Protein AF-A0A1Y3B0L2-F1 (afdb_monomer_lite)

Organism: Euroglyphus maynei (NCBI:txid6958)

Radius of gyration: 18.49 Å; chains: 1; bounding box: 43×24×47 Å

InterPro domains:
  IPR036259 MFS transporter superfamily [SSF103473] (19-92)
  IPR052983 Major Facilitator Superfamily Riboflavin Transporter [PTHR43385] (7-96)

Foldseek 3Di:
DDPDDPVNVVVVVVVLVVVVVVVVVVLVCVVVVLVVVQVVCCVPPNVPRDSVNSVVVNVVVVVVVVVVVVVLVVCCVPPNDVVSSVVVVVVVVVVVVVVVVD

Secondary structure (DSSP, 8-state):
-----HHHHHHHHHHHHHHHHHHHHHHHHHHHHHHHHHHHHHHHT-TT--GGGGHHHHHHHHHHHHHHHHHHHHHHHHH-HHHHHHHHHHHHHHHHHHHTT-

Structure (mmCIF, N/CA/C/O backbone):
data_AF-A0A1Y3B0L2-F1
#
_entry.id   AF-A0A1Y3B0L2-F1
#
loop_
_atom_site.group_PDB
_atom_site.id
_atom_site.type_symbol
_atom_site.label_atom_id
_atom_site.label_alt_id
_atom_site.label_comp_id
_atom_site.label_asym_id
_atom_site.label_entity_id
_atom_site.label_seq_id
_atom_site.pdbx_PDB_ins_code
_atom_site.Cartn_x
_atom_site.Cartn_y
_atom_site.Cartn_z
_atom_site.occupancy
_atom_site.B_iso_or_equiv
_atom_site.auth_seq_id
_atom_site.auth_comp_id
_atom_site.auth_asym_id
_atom_site.auth_atom_id
_atom_site.pdbx_PDB_model_num
ATOM 1 N N . MET A 1 1 ? -25.635 11.981 16.313 1.00 42.69 1 MET A N 1
ATOM 2 C CA . MET A 1 1 ? -24.700 10.997 16.902 1.00 42.69 1 MET A CA 1
ATOM 3 C C . MET A 1 1 ? -25.340 9.621 16.745 1.00 42.69 1 MET A C 1
ATOM 5 O O . MET A 1 1 ? -26.245 9.300 17.497 1.00 42.69 1 MET A O 1
ATOM 9 N N . LEU A 1 2 ? -25.013 8.883 15.678 1.00 49.91 2 LEU A N 1
ATOM 10 C CA . LEU A 1 2 ? -25.669 7.604 15.368 1.00 49.91 2 LEU A CA 1
ATOM 11 C C . LEU A 1 2 ? -25.285 6.559 16.427 1.00 49.91 2 LEU A C 1
ATOM 13 O O . LEU A 1 2 ? -24.110 6.223 16.573 1.00 49.91 2 LEU A O 1
ATOM 17 N N . TYR A 1 3 ? -26.278 6.083 17.178 1.00 53.56 3 TYR A N 1
ATOM 18 C CA . TYR A 1 3 ? -26.141 5.100 18.253 1.00 53.56 3 TYR A CA 1
ATOM 19 C C . TYR A 1 3 ? -25.901 3.707 17.645 1.00 53.56 3 TYR A C 1
ATOM 21 O O . TYR A 1 3 ? -26.802 2.878 17.552 1.00 53.56 3 TYR A O 1
ATOM 29 N N . PHE A 1 4 ? -24.693 3.458 17.137 1.00 61.97 4 PHE A N 1
ATOM 30 C CA . PHE A 1 4 ? -24.317 2.121 16.682 1.00 61.97 4 PHE A CA 1
ATOM 31 C C . PHE A 1 4 ? -24.164 1.200 17.896 1.00 61.97 4 PHE A C 1
ATOM 33 O O . PHE A 1 4 ? -23.362 1.472 18.791 1.00 61.97 4 PHE A O 1
ATOM 40 N N . ASN A 1 5 ? -24.927 0.108 17.900 1.00 72.81 5 ASN A N 1
ATOM 41 C CA . ASN A 1 5 ? -24.822 -0.984 18.864 1.00 72.81 5 ASN A CA 1
ATOM 42 C C . ASN A 1 5 ? -23.394 -1.569 18.832 1.00 72.81 5 ASN A C 1
ATOM 44 O O . ASN A 1 5 ? -22.780 -1.662 17.763 1.00 72.81 5 ASN A O 1
ATOM 48 N N . ASP A 1 6 ? -22.843 -1.960 19.981 1.00 75.69 6 ASP A N 1
ATOM 49 C CA . ASP A 1 6 ? -21.440 -2.388 20.086 1.00 75.69 6 ASP A CA 1
ATOM 50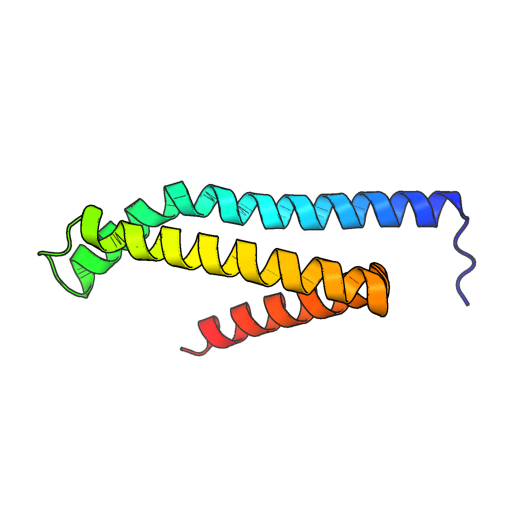 C C . ASP A 1 6 ? -21.135 -3.630 19.236 1.00 75.69 6 ASP A C 1
ATOM 52 O O . ASP A 1 6 ? -20.051 -3.738 18.658 1.00 75.69 6 ASP A O 1
ATOM 56 N N . LYS A 1 7 ? -22.136 -4.495 19.019 1.00 79.69 7 LYS A N 1
ATOM 57 C CA . LYS A 1 7 ? -22.046 -5.616 18.065 1.00 79.69 7 LYS A CA 1
ATOM 58 C C . LYS A 1 7 ? -21.816 -5.139 16.628 1.00 79.69 7 LYS A C 1
ATOM 60 O O . LYS A 1 7 ? -20.993 -5.697 15.906 1.00 79.69 7 LYS A O 1
ATOM 65 N N . THR A 1 8 ? -22.513 -4.084 16.214 1.00 81.31 8 THR A N 1
ATOM 66 C CA . THR A 1 8 ? -22.427 -3.530 14.859 1.00 81.31 8 THR A CA 1
ATOM 67 C C . THR A 1 8 ? -21.075 -2.858 14.616 1.00 81.31 8 THR A C 1
ATOM 69 O O . THR A 1 8 ? -20.521 -2.990 13.528 1.00 81.31 8 THR A O 1
ATOM 72 N N . LYS A 1 9 ? -20.496 -2.201 15.635 1.00 78.19 9 LYS A N 1
ATOM 73 C CA . LYS A 1 9 ? -19.132 -1.641 15.563 1.00 78.19 9 LYS A CA 1
ATOM 74 C C . LYS A 1 9 ? -18.074 -2.736 15.404 1.00 78.19 9 LYS A C 1
ATOM 76 O O . LYS A 1 9 ? -17.151 -2.571 14.608 1.00 78.19 9 LYS A O 1
ATOM 81 N N . GLY A 1 10 ? -18.221 -3.847 16.131 1.00 83.06 10 GLY A N 1
ATOM 82 C CA . GLY A 1 10 ? -17.335 -5.008 16.007 1.00 83.06 10 GLY A 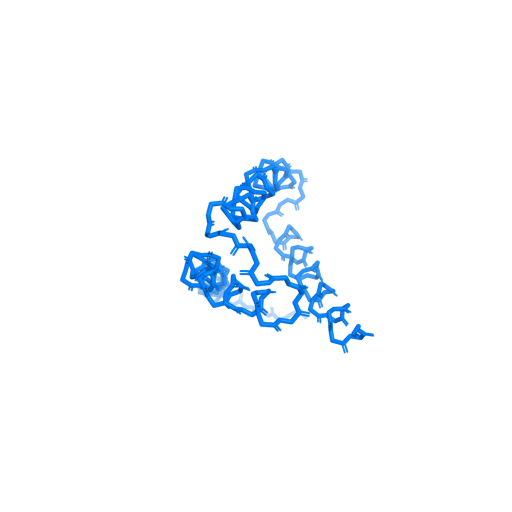CA 1
ATOM 83 C C . GLY A 1 10 ? -17.372 -5.611 14.602 1.00 83.06 10 GLY A C 1
ATOM 84 O O . GLY A 1 10 ? -16.329 -5.765 13.971 1.00 83.06 10 GLY A O 1
ATOM 85 N N . ILE A 1 11 ? -18.575 -5.850 14.070 1.00 88.56 11 ILE A N 1
ATOM 86 C CA . ILE A 1 11 ? -18.777 -6.365 12.706 1.00 88.56 11 ILE A CA 1
ATOM 87 C C . ILE A 1 11 ? -18.164 -5.430 11.655 1.00 88.56 11 ILE A C 1
ATOM 89 O O . ILE A 1 11 ? -17.443 -5.897 10.774 1.00 88.56 11 ILE A O 1
ATOM 93 N N . LEU A 1 12 ? -18.373 -4.113 11.774 1.00 83.88 12 LEU A N 1
ATOM 94 C CA . LEU A 1 12 ? -17.760 -3.139 10.863 1.00 83.88 12 LEU A CA 1
ATOM 95 C C . LEU A 1 12 ? -16.226 -3.189 10.898 1.00 83.88 12 LEU A C 1
ATOM 97 O O . LEU A 1 12 ? -15.588 -3.078 9.852 1.00 83.88 12 LEU A O 1
ATOM 101 N N . SER A 1 13 ? -15.629 -3.365 12.081 1.00 84.19 13 SER A N 1
ATOM 102 C CA . SER A 1 13 ? -14.172 -3.443 12.228 1.00 84.19 13 SER A CA 1
ATOM 103 C C . SER A 1 13 ? -13.592 -4.689 11.556 1.00 84.19 13 SER A C 1
ATOM 105 O O . SER A 1 13 ? -12.556 -4.601 10.900 1.00 84.19 13 SER A O 1
ATOM 107 N N . VAL A 1 14 ? -14.264 -5.837 11.687 1.00 88.94 14 VAL A N 1
ATOM 108 C CA . VAL A 1 14 ? -13.833 -7.094 11.055 1.00 88.94 14 VAL A CA 1
ATOM 109 C C . VAL A 1 14 ? -13.942 -7.000 9.533 1.00 88.94 14 VAL A C 1
ATOM 111 O O . VAL A 1 14 ? -13.000 -7.359 8.830 1.00 88.94 14 VAL A O 1
ATOM 114 N N . ILE A 1 15 ? -15.047 -6.450 9.019 1.00 90.38 15 ILE A N 1
ATOM 115 C CA . ILE A 1 15 ? -15.235 -6.236 7.576 1.00 90.38 15 ILE A CA 1
ATOM 116 C C . ILE A 1 15 ? -14.166 -5.282 7.024 1.00 90.38 15 ILE A C 1
ATOM 118 O O . ILE A 1 15 ? -13.584 -5.555 5.977 1.00 90.38 15 ILE A O 1
ATOM 122 N N . GLY A 1 16 ? -13.857 -4.194 7.737 1.00 83.00 16 GLY A N 1
ATOM 123 C CA . GLY A 1 16 ? -12.791 -3.268 7.346 1.00 83.00 16 GLY A CA 1
ATOM 124 C C . GLY A 1 16 ? -11.418 -3.943 7.280 1.00 83.00 16 GLY A C 1
ATOM 125 O O . GLY A 1 16 ? -10.703 -3.789 6.291 1.00 83.00 16 GLY A O 1
ATOM 126 N N . GLY A 1 17 ? -11.078 -4.749 8.289 1.00 84.38 17 GLY A N 1
ATOM 127 C CA . GLY A 1 17 ? -9.840 -5.533 8.297 1.00 84.38 17 GLY A CA 1
ATOM 128 C C . GLY A 1 17 ? -9.766 -6.538 7.144 1.00 84.38 17 GLY A C 1
ATOM 129 O O . GLY A 1 17 ? -8.724 -6.649 6.496 1.00 84.38 17 GLY A O 1
ATOM 130 N N . PHE A 1 18 ? -10.875 -7.213 6.837 1.00 88.81 18 PHE A N 1
ATOM 131 C CA . PHE A 1 18 ? -10.972 -8.136 5.705 1.00 88.81 18 PHE A CA 1
ATOM 132 C C . PHE A 1 18 ? -10.749 -7.430 4.361 1.00 88.81 18 PHE A C 1
ATOM 134 O O . PHE A 1 18 ? -9.971 -7.908 3.540 1.00 88.81 18 PHE A O 1
ATOM 141 N N . LEU A 1 19 ? -11.366 -6.264 4.150 1.00 85.56 19 LEU A N 1
ATOM 142 C CA . LEU A 1 19 ? -11.188 -5.480 2.923 1.00 85.56 19 LEU A CA 1
ATOM 143 C C . LEU A 1 19 ? -9.736 -5.017 2.732 1.00 85.56 19 LEU A C 1
ATOM 145 O O . LEU A 1 19 ? -9.223 -5.062 1.616 1.00 85.56 19 LEU A O 1
ATOM 149 N N . ILE A 1 20 ? -9.049 -4.622 3.809 1.00 83.75 20 ILE A N 1
ATOM 150 C CA . ILE A 1 20 ? -7.622 -4.264 3.750 1.00 83.75 20 ILE A CA 1
ATOM 151 C C . ILE A 1 20 ? -6.777 -5.480 3.346 1.00 83.75 20 ILE A C 1
ATOM 153 O O . ILE A 1 20 ? -5.902 -5.361 2.489 1.00 83.75 20 ILE A O 1
ATOM 157 N N . HIS A 1 21 ? -7.067 -6.660 3.901 1.00 83.81 21 HIS A N 1
ATOM 158 C CA . HIS A 1 21 ? -6.379 -7.897 3.519 1.00 83.81 21 HIS A CA 1
ATOM 159 C C . HIS A 1 21 ? -6.665 -8.308 2.072 1.00 83.81 21 HIS A C 1
ATOM 161 O O . HIS A 1 21 ? -5.757 -8.766 1.380 1.00 83.81 21 HIS A O 1
ATOM 167 N N . LEU A 1 22 ? -7.886 -8.090 1.580 1.00 85.06 22 LEU A N 1
ATOM 168 C CA . LEU A 1 22 ? -8.239 -8.331 0.181 1.00 85.06 22 LEU A CA 1
ATOM 169 C C . LEU A 1 22 ? -7.378 -7.473 -0.768 1.00 85.06 22 LEU A C 1
ATOM 171 O O . LEU A 1 22 ? -6.872 -7.966 -1.775 1.00 85.06 22 LEU A O 1
ATOM 175 N N . ILE A 1 23 ? -7.154 -6.202 -0.417 1.00 81.56 23 ILE A N 1
ATOM 176 C CA . ILE A 1 23 ? -6.282 -5.293 -1.179 1.00 81.56 23 ILE A CA 1
ATOM 177 C C . ILE A 1 23 ? -4.822 -5.756 -1.099 1.00 81.56 23 ILE A C 1
ATOM 179 O O . ILE A 1 23 ? -4.141 -5.793 -2.123 1.00 81.56 23 ILE A O 1
ATOM 183 N N . LEU A 1 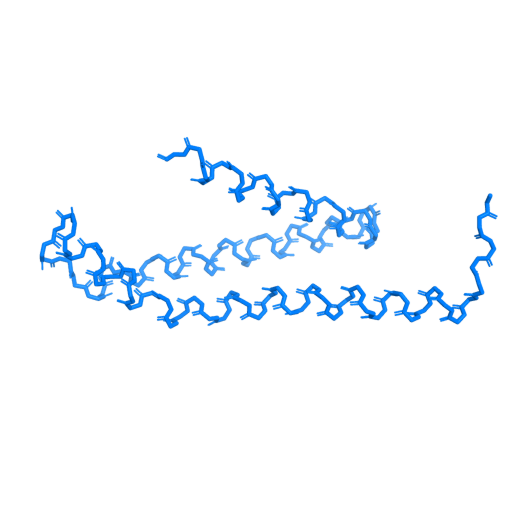24 ? -4.353 -6.188 0.079 1.00 78.75 24 LEU A N 1
ATOM 184 C CA . LEU A 1 24 ? -3.014 -6.770 0.235 1.00 78.75 24 LEU A CA 1
ATOM 185 C C . LEU A 1 24 ? -2.822 -8.026 -0.636 1.00 78.75 24 LEU A C 1
ATOM 187 O O . LEU A 1 24 ? -1.750 -8.214 -1.209 1.00 78.75 24 LEU A O 1
ATOM 191 N N . GLY A 1 25 ? -3.876 -8.826 -0.828 1.00 77.56 25 GLY A N 1
ATOM 192 C CA . GLY A 1 25 ? -3.927 -9.950 -1.772 1.00 77.56 25 GLY A CA 1
ATOM 193 C C . GLY A 1 25 ? -3.529 -9.580 -3.208 1.00 77.56 25 GLY A C 1
ATOM 194 O O . GLY A 1 25 ? -2.877 -10.358 -3.910 1.00 77.56 25 GLY A O 1
ATOM 195 N N . THR A 1 26 ? -3.845 -8.355 -3.631 1.00 72.94 26 THR A N 1
ATOM 196 C CA . THR A 1 26 ? -3.490 -7.848 -4.965 1.00 72.94 26 THR A CA 1
ATOM 197 C C . THR A 1 26 ? -1.974 -7.682 -5.116 1.00 72.94 26 THR A C 1
ATOM 199 O O . THR A 1 26 ? -1.440 -7.942 -6.194 1.00 72.94 26 THR A O 1
ATOM 202 N N . PHE A 1 27 ? -1.247 -7.354 -4.040 1.00 71.50 27 PHE A N 1
ATOM 203 C CA . PHE A 1 27 ? 0.217 -7.262 -4.086 1.00 71.50 27 PHE A CA 1
ATOM 204 C C . PHE A 1 27 ? 0.881 -8.614 -4.340 1.00 71.50 27 PHE A C 1
ATOM 206 O O . PHE A 1 27 ? 1.851 -8.678 -5.087 1.00 71.50 27 PHE A O 1
ATOM 213 N N . TYR A 1 28 ? 0.339 -9.707 -3.803 1.00 70.94 28 TYR A N 1
ATOM 214 C CA . TYR A 1 28 ? 0.871 -11.046 -4.080 1.00 70.94 28 TYR A CA 1
ATOM 215 C C . TYR A 1 28 ? 0.637 -11.477 -5.534 1.00 70.94 28 TYR A C 1
ATOM 217 O O . TYR A 1 28 ? 1.427 -12.233 -6.098 1.00 70.94 28 TYR A O 1
ATOM 225 N N . THR A 1 29 ? -0.389 -10.924 -6.185 1.00 77.19 29 THR A N 1
ATOM 226 C CA . THR A 1 29 ? -0.653 -11.153 -7.613 1.00 77.19 29 THR A CA 1
ATOM 227 C C . THR A 1 29 ? 0.355 -10.426 -8.515 1.00 77.19 29 THR A C 1
ATOM 229 O O . THR A 1 29 ? 0.520 -10.812 -9.673 1.00 77.19 29 THR A O 1
ATOM 232 N N . LEU A 1 30 ? 1.117 -9.447 -8.000 1.00 68.75 30 LEU A N 1
ATOM 233 C CA . LEU A 1 30 ? 2.163 -8.764 -8.774 1.00 68.75 30 LEU A CA 1
ATOM 234 C C . LEU A 1 30 ? 3.259 -9.710 -9.271 1.00 68.75 30 LEU A C 1
ATOM 236 O O . LEU A 1 30 ? 3.834 -9.448 -10.322 1.00 68.75 30 LEU A O 1
ATOM 240 N N . GLY A 1 31 ? 3.514 -10.828 -8.584 1.00 69.12 31 GLY A N 1
ATOM 241 C CA . GLY A 1 31 ? 4.426 -11.865 -9.080 1.00 69.12 31 GLY A CA 1
ATOM 242 C C . GLY A 1 31 ? 3.994 -12.424 -10.441 1.00 69.12 31 GLY A C 1
ATOM 243 O O . GLY A 1 31 ? 4.830 -12.607 -11.323 1.00 69.12 31 GLY A O 1
ATOM 244 N N . ASN A 1 32 ? 2.683 -12.591 -10.643 1.00 73.25 32 ASN A N 1
ATOM 245 C CA . ASN A 1 32 ? 2.104 -13.040 -11.909 1.00 73.25 32 ASN A CA 1
ATOM 246 C C . ASN A 1 32 ? 2.004 -11.902 -12.933 1.00 73.25 32 ASN A C 1
ATOM 248 O O . ASN A 1 32 ? 2.181 -12.140 -14.120 1.00 73.25 32 ASN A O 1
ATOM 252 N N . VAL A 1 33 ? 1.752 -10.663 -12.496 1.00 75.75 33 VAL A N 1
ATOM 253 C CA . VAL A 1 33 ? 1.706 -9.487 -13.389 1.00 75.75 33 VAL A CA 1
ATOM 254 C C . VAL A 1 33 ? 3.096 -9.125 -13.918 1.00 75.75 33 VAL A C 1
ATOM 256 O O . VAL A 1 33 ? 3.215 -8.621 -15.032 1.00 75.75 33 VAL A O 1
ATOM 259 N N . ASN A 1 34 ? 4.158 -9.421 -13.165 1.00 70.94 34 ASN A N 1
ATOM 260 C CA . ASN A 1 34 ? 5.525 -9.071 -13.543 1.00 70.94 34 ASN A CA 1
ATOM 261 C C . ASN A 1 34 ? 5.930 -9.673 -14.896 1.00 70.94 34 ASN A C 1
ATOM 263 O O . ASN A 1 34 ? 6.594 -9.012 -15.685 1.00 70.94 34 ASN A O 1
ATOM 267 N N . THR A 1 35 ? 5.486 -10.894 -15.212 1.00 71.62 35 THR A N 1
ATOM 268 C CA . THR A 1 35 ? 5.795 -11.523 -16.503 1.00 71.62 35 THR A CA 1
ATOM 269 C C . THR A 1 35 ? 5.106 -10.825 -17.674 1.00 71.62 35 THR A C 1
ATOM 271 O O . THR A 1 35 ? 5.720 -10.656 -18.730 1.00 71.62 35 THR A O 1
ATOM 274 N N . TYR A 1 36 ? 3.873 -10.353 -17.478 1.00 74.31 36 TYR A N 1
ATOM 275 C CA . TYR A 1 36 ? 3.162 -9.522 -18.451 1.00 74.31 36 TYR A CA 1
ATOM 276 C C . TYR A 1 36 ? 3.818 -8.150 -18.606 1.00 74.31 36 TYR A C 1
ATOM 278 O O . TYR A 1 36 ? 3.970 -7.668 -19.727 1.00 74.31 36 TYR A O 1
ATOM 286 N N . LEU A 1 37 ? 4.267 -7.546 -17.503 1.00 73.12 37 LEU A N 1
ATOM 287 C CA . LEU A 1 37 ? 4.978 -6.271 -17.523 1.00 73.12 37 LEU A CA 1
ATOM 288 C C . LEU A 1 37 ? 6.300 -6.384 -18.299 1.00 73.12 37 LEU A C 1
ATOM 290 O O . LEU A 1 37 ? 6.580 -5.550 -19.158 1.00 73.12 37 LEU A O 1
ATOM 294 N N . THR A 1 38 ? 7.072 -7.452 -18.079 1.00 68.56 38 THR A N 1
ATOM 295 C CA . THR A 1 38 ? 8.284 -7.745 -18.860 1.00 68.56 38 THR A CA 1
ATOM 296 C C . THR A 1 38 ? 7.965 -7.936 -20.341 1.00 68.56 38 THR A C 1
ATOM 298 O O . THR A 1 38 ? 8.664 -7.380 -21.186 1.00 68.56 38 THR A O 1
ATOM 301 N N . SER A 1 39 ? 6.897 -8.671 -20.675 1.00 72.06 39 SER A N 1
ATOM 302 C CA . SER A 1 39 ? 6.461 -8.829 -22.068 1.00 72.06 39 SER A CA 1
ATOM 303 C C . SER A 1 39 ? 6.083 -7.490 -22.706 1.00 72.06 39 SER A C 1
ATOM 305 O O . SER A 1 39 ? 6.395 -7.265 -23.871 1.00 72.06 39 SER A O 1
ATOM 307 N N . TYR A 1 40 ? 5.443 -6.589 -21.958 1.00 76.00 40 TYR A N 1
ATOM 308 C CA . TYR A 1 40 ? 5.074 -5.262 -22.447 1.00 76.00 40 TYR A CA 1
ATOM 309 C C . TYR A 1 40 ? 6.304 -4.385 -22.715 1.00 76.00 40 TYR A C 1
ATOM 311 O O . TYR A 1 40 ? 6.426 -3.811 -23.799 1.00 76.00 40 TYR A O 1
ATOM 319 N N . ILE A 1 41 ? 7.250 -4.343 -21.770 1.00 73.56 41 ILE A N 1
ATOM 320 C CA . ILE A 1 41 ? 8.524 -3.613 -21.906 1.00 73.56 41 ILE A CA 1
ATOM 321 C C . ILE A 1 41 ? 9.312 -4.128 -23.115 1.00 73.56 41 ILE A C 1
ATOM 323 O O . ILE A 1 41 ? 9.888 -3.337 -23.861 1.00 73.56 41 ILE A O 1
ATOM 327 N N . ARG A 1 42 ? 9.278 -5.441 -23.361 1.00 71.94 42 ARG A N 1
ATOM 328 C CA . ARG A 1 42 ? 9.950 -6.057 -24.507 1.00 71.94 42 ARG A CA 1
ATOM 329 C C . ARG A 1 42 ? 9.386 -5.616 -25.858 1.00 71.94 42 ARG A C 1
ATOM 331 O O . ARG A 1 42 ? 10.126 -5.548 -26.832 1.00 71.94 42 ARG A O 1
ATOM 338 N N . VAL A 1 43 ? 8.084 -5.333 -25.914 1.00 74.94 43 VAL A N 1
ATOM 339 C CA . VAL A 1 43 ? 7.395 -4.898 -27.139 1.00 74.94 43 VAL A CA 1
ATOM 340 C C . VAL A 1 43 ? 7.512 -3.385 -27.351 1.00 74.94 43 VAL A C 1
ATOM 342 O O . VAL A 1 43 ? 7.628 -2.955 -28.492 1.00 74.94 43 VAL A O 1
ATOM 345 N N . HIS A 1 44 ? 7.478 -2.581 -26.283 1.00 71.69 44 HIS A N 1
ATOM 346 C CA . HIS A 1 44 ? 7.347 -1.117 -26.390 1.00 71.69 44 HIS A CA 1
ATOM 347 C C . HIS A 1 44 ? 8.630 -0.326 -26.110 1.00 71.69 44 HIS A C 1
ATOM 349 O O . HIS A 1 44 ? 8.692 0.845 -26.472 1.00 71.69 44 HIS A O 1
ATOM 355 N N . VAL A 1 45 ? 9.629 -0.918 -25.448 1.00 70.81 45 VAL A N 1
ATOM 356 C CA . VAL A 1 45 ? 10.836 -0.198 -25.009 1.00 70.81 45 VAL A CA 1
ATOM 357 C C . VAL A 1 45 ? 12.089 -0.822 -25.603 1.00 70.81 45 VAL A C 1
ATOM 359 O O . VAL A 1 45 ? 12.810 -0.142 -26.325 1.00 70.81 45 VAL A O 1
ATOM 362 N N . ASP A 1 46 ? 12.355 -2.101 -25.319 1.00 63.56 46 ASP A N 1
ATOM 363 C CA . ASP A 1 46 ? 13.594 -2.741 -25.767 1.00 63.56 46 ASP A CA 1
ATOM 364 C C . ASP A 1 46 ? 13.469 -4.281 -25.826 1.00 63.56 46 ASP A C 1
ATOM 366 O O . ASP A 1 46 ? 13.199 -4.922 -24.802 1.00 63.56 46 ASP A O 1
ATOM 370 N N . PRO A 1 47 ? 13.682 -4.918 -26.994 1.00 65.12 47 PRO A N 1
ATOM 371 C CA . PRO A 1 47 ? 13.533 -6.365 -27.156 1.00 65.12 47 PRO A CA 1
ATOM 372 C C . PRO A 1 47 ? 14.602 -7.194 -26.420 1.00 65.12 47 PRO A C 1
ATOM 374 O O . PRO A 1 47 ? 14.424 -8.411 -26.246 1.00 65.12 47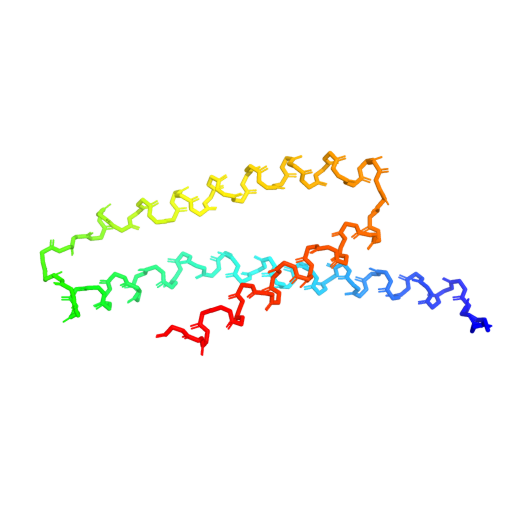 PRO A O 1
ATOM 377 N N . THR A 1 48 ? 15.695 -6.559 -25.979 1.00 62.38 48 THR A N 1
ATOM 378 C CA . THR A 1 48 ? 16.823 -7.205 -25.280 1.00 62.38 48 THR A CA 1
ATOM 379 C C . THR A 1 48 ? 16.603 -7.379 -23.775 1.00 62.38 48 THR A C 1
ATOM 381 O O . THR A 1 48 ? 17.327 -8.144 -23.126 1.00 62.38 48 THR A O 1
ATOM 384 N N . VAL A 1 49 ? 15.571 -6.737 -23.213 1.00 63.78 49 VAL A N 1
ATOM 385 C CA . VAL A 1 49 ? 15.225 -6.873 -21.794 1.00 63.78 49 VAL A CA 1
ATOM 386 C C . VAL A 1 49 ? 14.908 -8.333 -21.474 1.00 63.78 49 VAL A C 1
ATOM 388 O O . VAL A 1 49 ? 13.987 -8.951 -22.011 1.00 63.78 49 VAL A O 1
ATOM 391 N N . THR A 1 50 ? 15.716 -8.894 -20.579 1.00 64.75 50 THR A N 1
ATOM 392 C CA . THR A 1 50 ? 15.599 -10.273 -20.106 1.00 64.75 50 THR A CA 1
ATOM 393 C C . THR A 1 50 ? 14.788 -10.294 -18.815 1.00 64.75 50 THR A C 1
ATOM 395 O O . THR A 1 50 ? 14.847 -9.348 -18.035 1.00 64.75 50 THR A O 1
ATOM 398 N N . TYR A 1 51 ? 14.069 -11.386 -18.537 1.00 61.38 51 TYR A N 1
ATOM 399 C CA . TYR A 1 51 ? 13.318 -11.565 -17.284 1.00 61.38 51 TYR A CA 1
ATOM 400 C C . TYR A 1 51 ? 14.146 -11.248 -16.030 1.00 61.38 51 TYR A C 1
ATOM 402 O O . TYR A 1 51 ? 13.635 -10.629 -15.101 1.00 61.38 51 TYR A O 1
ATOM 410 N N . ALA A 1 52 ? 15.440 -11.587 -16.036 1.00 61.47 52 ALA A N 1
ATOM 411 C CA . ALA A 1 52 ? 16.385 -11.254 -14.971 1.00 61.47 52 ALA A CA 1
ATOM 412 C C . ALA A 1 52 ? 16.481 -9.738 -14.699 1.00 61.47 52 ALA A C 1
ATOM 414 O O . ALA A 1 52 ? 16.542 -9.313 -13.548 1.00 61.47 52 ALA A O 1
ATOM 415 N N . SER A 1 53 ? 16.396 -8.917 -15.747 1.00 63.28 53 SER A N 1
ATOM 416 C CA . SER A 1 53 ? 16.393 -7.454 -15.685 1.00 63.28 53 SER A CA 1
ATOM 417 C C . SER A 1 53 ? 15.043 -6.860 -15.277 1.00 63.28 53 SER A C 1
ATOM 419 O O . SER A 1 53 ? 14.950 -5.648 -15.166 1.00 63.28 53 SER A O 1
ATOM 421 N N . SER A 1 54 ? 13.992 -7.655 -15.052 1.00 64.44 54 SER A N 1
ATOM 422 C CA . SER A 1 54 ? 12.716 -7.191 -14.474 1.00 64.44 54 SER A CA 1
ATOM 423 C C . SER A 1 54 ? 12.496 -7.689 -13.042 1.00 64.44 54 SER A C 1
ATOM 425 O O . SER A 1 54 ? 11.558 -7.253 -12.377 1.00 64.44 54 SER A O 1
ATOM 427 N N . ILE A 1 55 ? 13.364 -8.565 -12.521 1.00 73.06 55 ILE A N 1
ATOM 428 C CA . ILE A 1 55 ? 13.291 -9.043 -11.128 1.00 73.06 55 ILE A CA 1
ATOM 429 C C . ILE A 1 55 ? 13.503 -7.890 -10.136 1.00 73.06 55 ILE A C 1
ATOM 431 O O . ILE A 1 55 ? 12.880 -7.876 -9.074 1.00 73.06 55 ILE A O 1
ATOM 435 N N . TRP A 1 56 ? 14.314 -6.884 -10.491 1.00 76.44 56 TRP A N 1
ATOM 436 C CA . TRP A 1 56 ? 14.554 -5.726 -9.622 1.00 76.44 56 TRP A CA 1
ATOM 437 C C . TRP A 1 56 ? 13.278 -4.929 -9.323 1.00 76.44 56 TRP A C 1
ATOM 439 O O . TRP A 1 56 ? 13.182 -4.359 -8.243 1.00 76.44 56 TRP A O 1
ATOM 449 N N . ILE A 1 57 ? 12.285 -4.927 -10.223 1.00 77.94 57 ILE A N 1
ATOM 450 C CA . ILE A 1 57 ? 10.995 -4.250 -10.009 1.00 77.94 57 ILE A CA 1
ATOM 451 C C . ILE A 1 57 ? 10.269 -4.902 -8.832 1.00 77.94 57 ILE A C 1
ATOM 453 O O . ILE A 1 57 ? 9.786 -4.216 -7.935 1.00 77.94 57 ILE A O 1
ATOM 457 N N . ASN A 1 58 ? 10.250 -6.236 -8.798 1.00 76.94 58 ASN A N 1
ATOM 458 C CA . ASN A 1 58 ? 9.633 -6.988 -7.713 1.00 76.94 58 ASN A CA 1
ATOM 459 C C . ASN A 1 58 ? 10.410 -6.804 -6.396 1.00 76.94 58 ASN A C 1
ATOM 461 O O . ASN A 1 58 ? 9.811 -6.534 -5.359 1.00 76.94 58 ASN A O 1
ATOM 465 N N . ALA A 1 59 ? 11.746 -6.833 -6.448 1.00 82.06 59 ALA A N 1
ATOM 466 C CA . ALA A 1 59 ? 12.592 -6.586 -5.278 1.00 82.06 59 ALA A CA 1
ATOM 467 C C . ALA A 1 59 ? 12.417 -5.165 -4.705 1.00 82.06 59 ALA A C 1
ATOM 469 O O . ALA A 1 59 ? 12.284 -4.998 -3.493 1.00 82.06 59 ALA A O 1
ATOM 470 N N . ALA A 1 60 ? 12.358 -4.144 -5.565 1.00 83.94 60 ALA A N 1
ATOM 471 C CA . ALA A 1 60 ? 12.087 -2.764 -5.169 1.00 83.94 60 ALA A CA 1
ATOM 472 C C . ALA A 1 60 ? 10.691 -2.628 -4.546 1.00 83.94 60 ALA A C 1
ATOM 474 O O . ALA A 1 60 ? 10.523 -1.933 -3.544 1.00 83.94 60 ALA A O 1
ATOM 475 N N . PHE A 1 61 ? 9.703 -3.341 -5.092 1.00 82.62 61 PHE A N 1
ATOM 476 C CA . PHE A 1 61 ? 8.358 -3.388 -4.534 1.00 82.62 61 PHE A CA 1
ATOM 477 C C . PHE A 1 61 ? 8.334 -4.010 -3.130 1.00 82.62 61 PHE A C 1
ATOM 479 O O . PHE A 1 61 ? 7.716 -3.460 -2.218 1.00 82.62 61 PHE A O 1
ATOM 486 N N . LEU A 1 62 ? 9.056 -5.118 -2.933 1.00 84.12 62 LEU A N 1
ATOM 487 C CA . LEU A 1 62 ? 9.173 -5.801 -1.643 1.00 84.12 62 LEU A CA 1
ATOM 488 C C . LEU A 1 62 ? 9.889 -4.932 -0.596 1.00 84.12 62 LEU A C 1
ATOM 490 O O . LEU A 1 62 ? 9.460 -4.868 0.556 1.00 84.12 62 LEU A O 1
ATOM 494 N N . LEU A 1 63 ? 10.939 -4.208 -0.999 1.00 88.25 63 LEU A N 1
ATOM 495 C CA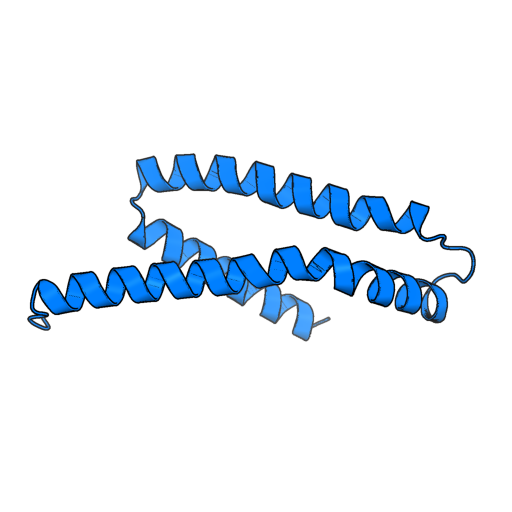 . LEU A 1 63 ? 11.619 -3.233 -0.138 1.00 88.25 63 LEU A CA 1
ATOM 496 C C . LEU A 1 63 ? 10.702 -2.061 0.233 1.00 88.25 63 LEU A C 1
ATOM 498 O O . LEU A 1 63 ? 10.679 -1.629 1.389 1.00 88.25 63 LEU A O 1
ATOM 502 N N . GLY A 1 64 ? 9.909 -1.568 -0.721 1.00 85.44 64 GLY A N 1
ATOM 503 C CA . GLY A 1 64 ? 8.886 -0.553 -0.472 1.00 85.44 64 GLY A CA 1
ATOM 504 C C . GLY A 1 64 ? 7.836 -1.035 0.530 1.00 85.44 64 GLY A C 1
ATOM 505 O O . GLY A 1 64 ? 7.537 -0.338 1.496 1.00 85.44 64 GLY A O 1
ATOM 506 N N . GLN A 1 65 ? 7.330 -2.258 0.362 1.00 84.06 65 GLN A N 1
ATOM 507 C CA . GLN A 1 65 ? 6.384 -2.865 1.297 1.00 84.06 65 GLN A CA 1
ATOM 508 C C . GLN A 1 65 ? 6.991 -3.019 2.700 1.00 84.06 65 GLN A C 1
ATOM 510 O O . GLN A 1 65 ? 6.376 -2.583 3.670 1.00 84.06 65 GLN A O 1
ATOM 515 N N . GLY A 1 66 ? 8.193 -3.590 2.821 1.00 85.50 66 GLY A N 1
ATOM 516 C CA . GLY A 1 66 ? 8.843 -3.810 4.118 1.00 85.50 66 GLY A CA 1
ATOM 517 C C . GLY A 1 66 ? 9.137 -2.508 4.868 1.00 85.50 66 GLY A C 1
ATOM 518 O O . GLY A 1 66 ? 8.849 -2.395 6.061 1.00 85.50 66 GLY A O 1
ATOM 519 N N . SER A 1 67 ? 9.640 -1.492 4.161 1.00 88.38 67 SER A N 1
ATOM 520 C CA . SER A 1 67 ? 9.907 -0.174 4.754 1.00 88.38 67 SER A CA 1
ATOM 521 C C . SER A 1 67 ? 8.619 0.527 5.199 1.00 88.38 67 SER A C 1
ATOM 523 O O . SER A 1 67 ? 8.545 1.026 6.324 1.00 88.38 67 SER A O 1
ATOM 525 N N . LEU A 1 68 ? 7.569 0.502 4.372 1.00 85.00 68 LEU A N 1
ATOM 526 C CA . LEU A 1 68 ? 6.279 1.105 4.711 1.00 85.00 68 LEU A CA 1
ATOM 527 C C . LEU A 1 68 ? 5.529 0.338 5.804 1.00 85.00 68 LEU A C 1
ATOM 529 O O . LEU A 1 68 ? 4.827 0.972 6.587 1.00 85.00 68 LEU A O 1
ATOM 533 N N . MET A 1 69 ? 5.692 -0.983 5.917 1.00 84.62 69 MET A N 1
ATOM 534 C CA . MET A 1 69 ? 5.136 -1.759 7.034 1.00 84.62 69 MET A CA 1
ATOM 535 C C . MET A 1 69 ? 5.764 -1.351 8.369 1.00 84.62 69 MET A C 1
ATOM 537 O O . MET A 1 69 ? 5.042 -1.165 9.349 1.00 84.62 69 MET A O 1
ATOM 541 N N . MET A 1 70 ? 7.083 -1.139 8.405 1.00 86.25 70 MET A N 1
ATOM 542 C CA . MET A 1 70 ? 7.771 -0.656 9.606 1.00 86.25 70 MET A CA 1
ATOM 543 C C . MET A 1 70 ? 7.286 0.748 10.002 1.00 86.25 70 MET A C 1
ATOM 545 O O . MET A 1 70 ? 6.946 0.985 11.163 1.00 86.25 70 MET A O 1
ATOM 549 N N . VAL A 1 71 ? 7.178 1.663 9.033 1.00 85.00 71 VAL A N 1
ATOM 550 C CA . VAL A 1 71 ? 6.628 3.012 9.261 1.00 85.00 71 VAL A CA 1
ATOM 551 C C . VAL A 1 71 ? 5.161 2.946 9.703 1.00 85.00 71 VAL A C 1
ATOM 553 O O . VAL A 1 71 ? 4.766 3.652 10.631 1.00 85.00 71 VAL A O 1
ATOM 556 N N . GLY A 1 72 ? 4.365 2.070 9.088 1.00 80.69 72 GLY A N 1
ATOM 557 C CA . GLY A 1 72 ? 2.956 1.852 9.408 1.00 80.69 72 GLY A CA 1
ATOM 558 C C . GLY A 1 72 ? 2.738 1.383 10.846 1.00 80.69 72 GLY A C 1
ATOM 559 O O . GLY A 1 72 ? 1.862 1.920 11.520 1.00 80.69 72 GLY A O 1
ATOM 560 N N . GLY A 1 73 ? 3.577 0.471 11.349 1.00 81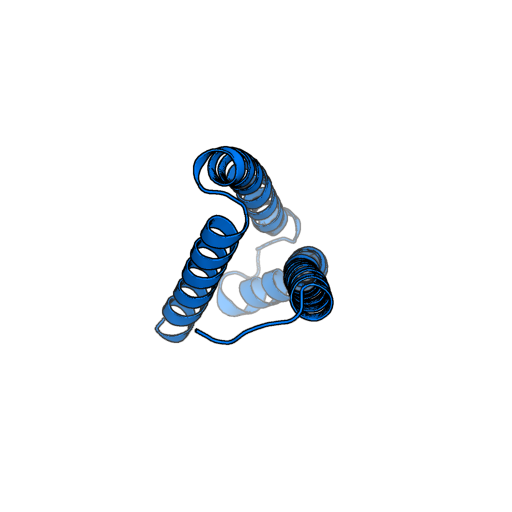.38 73 GLY A N 1
ATOM 561 C CA . GLY A 1 73 ? 3.516 0.005 12.740 1.00 81.38 73 GLY A CA 1
ATOM 562 C C . GLY A 1 73 ? 3.894 1.084 13.765 1.00 81.38 73 GLY A C 1
ATOM 563 O O . GLY A 1 73 ? 3.282 1.184 14.830 1.00 81.38 73 GLY A O 1
ATOM 564 N N . ILE A 1 74 ? 4.858 1.956 13.446 1.00 83.75 74 ILE A N 1
ATOM 565 C CA . ILE A 1 74 ? 5.184 3.115 14.300 1.00 83.75 74 ILE A CA 1
ATOM 566 C C . ILE A 1 74 ? 4.015 4.112 14.315 1.00 83.75 74 ILE A C 1
ATOM 568 O O . ILE A 1 74 ? 3.676 4.670 15.363 1.00 83.75 74 ILE A O 1
ATOM 572 N N . LEU A 1 75 ? 3.382 4.330 13.159 1.00 79.56 75 LEU A N 1
ATOM 573 C CA . LEU A 1 75 ? 2.267 5.261 13.013 1.00 79.56 75 LEU A CA 1
ATOM 574 C C . LEU A 1 75 ? 0.999 4.760 13.721 1.00 79.56 75 LEU A C 1
ATOM 576 O O . LEU A 1 75 ? 0.310 5.546 14.372 1.00 79.56 75 LEU A O 1
ATOM 580 N N . GLU A 1 76 ? 0.725 3.455 13.656 1.00 79.50 76 GLU A N 1
ATOM 581 C CA . GLU A 1 76 ? -0.347 2.800 14.412 1.00 79.50 76 GLU A CA 1
ATOM 582 C C . GLU A 1 76 ? -0.202 3.031 15.919 1.00 79.50 76 GLU A C 1
ATOM 584 O O . GLU A 1 76 ? -1.161 3.459 16.561 1.00 79.50 76 GLU A O 1
ATOM 589 N N . ASN A 1 77 ? 1.001 2.839 16.469 1.00 77.56 77 ASN A N 1
ATOM 590 C CA . ASN A 1 77 ? 1.253 3.038 17.898 1.00 77.56 77 ASN A CA 1
ATOM 591 C C . ASN A 1 77 ? 1.066 4.497 18.353 1.00 77.56 77 ASN A C 1
ATOM 593 O O . ASN A 1 77 ? 0.733 4.735 19.512 1.00 77.56 77 ASN A O 1
ATOM 597 N N . LYS A 1 78 ? 1.264 5.482 17.463 1.00 80.06 78 LYS A N 1
ATOM 598 C CA . LYS A 1 78 ? 1.119 6.911 17.801 1.00 80.06 78 LYS A CA 1
ATOM 599 C C . LYS A 1 78 ? -0.290 7.474 17.605 1.00 80.06 78 LYS A C 1
ATOM 601 O O . LYS A 1 78 ? -0.697 8.328 18.386 1.00 80.06 78 LYS A O 1
ATOM 606 N N . ILE A 1 79 ? -0.999 7.072 16.548 1.00 74.75 79 ILE A N 1
ATOM 607 C CA . ILE A 1 79 ? -2.242 7.740 16.092 1.00 74.75 79 ILE A CA 1
ATOM 608 C C . ILE A 1 79 ? -3.458 6.796 16.173 1.00 74.75 79 ILE A C 1
ATOM 610 O O . ILE A 1 79 ? -4.609 7.207 16.008 1.00 74.75 79 ILE A O 1
ATOM 614 N N . GLY A 1 80 ? -3.220 5.524 16.485 1.00 76.75 80 GLY A N 1
ATOM 615 C CA . GLY A 1 80 ? -4.238 4.493 16.572 1.00 76.75 80 GLY A CA 1
ATOM 616 C C . GLY A 1 80 ? -4.660 3.940 15.201 1.00 76.75 80 GLY A C 1
ATOM 617 O O . GLY A 1 80 ? -4.553 4.607 14.167 1.00 76.75 80 GLY A O 1
ATOM 618 N N . PRO A 1 81 ? -5.213 2.716 15.173 1.00 71.25 81 PRO A N 1
ATOM 619 C CA . PRO A 1 81 ? -5.434 1.954 13.941 1.00 71.25 81 PRO A CA 1
ATOM 620 C C . PRO A 1 81 ? -6.449 2.597 12.984 1.00 71.25 81 PRO A C 1
ATOM 622 O O . PRO A 1 81 ? -6.338 2.458 11.766 1.00 71.25 81 PRO A O 1
ATOM 625 N N . ARG A 1 82 ? -7.429 3.351 13.506 1.00 74.25 82 ARG A N 1
ATOM 626 C CA . ARG A 1 82 ? -8.484 3.982 12.689 1.00 74.25 82 ARG A CA 1
ATOM 627 C C . ARG A 1 82 ? -7.946 5.098 11.791 1.00 74.25 82 ARG A C 1
ATOM 629 O O . ARG A 1 82 ? -8.268 5.130 10.605 1.00 74.25 82 ARG A O 1
ATOM 636 N N . PHE A 1 83 ? -7.123 5.993 12.339 1.00 73.44 83 PHE A N 1
ATOM 637 C CA . PHE A 1 83 ? -6.552 7.104 11.573 1.00 73.44 83 PHE A CA 1
ATOM 638 C C . PHE A 1 83 ? -5.475 6.621 10.602 1.00 73.44 83 PHE A C 1
ATOM 640 O O . PHE A 1 83 ? -5.446 7.073 9.458 1.00 73.44 83 PHE A O 1
ATOM 647 N N . THR A 1 84 ? -4.665 5.637 11.002 1.00 76.56 84 THR A N 1
ATOM 648 C CA . THR A 1 84 ? -3.674 5.010 10.117 1.00 76.56 84 THR A CA 1
ATOM 649 C C . THR A 1 84 ? -4.333 4.377 8.887 1.00 76.56 84 THR A C 1
ATOM 651 O O . THR A 1 84 ? -3.877 4.603 7.765 1.00 76.56 84 THR A O 1
ATOM 654 N N . CYS A 1 85 ? -5.463 3.678 9.055 1.00 76.94 85 CYS A N 1
ATOM 655 C CA . CYS A 1 85 ? -6.215 3.116 7.928 1.00 76.94 85 CYS A CA 1
ATOM 656 C C . CYS A 1 85 ? -6.777 4.196 6.986 1.00 76.94 85 CYS A C 1
ATOM 658 O O . CYS A 1 85 ? -6.724 4.025 5.766 1.00 76.94 85 CYS A O 1
ATOM 660 N N . MET A 1 86 ? -7.287 5.316 7.518 1.00 79.50 86 MET A N 1
ATOM 661 C CA . MET A 1 86 ? -7.770 6.437 6.694 1.00 79.50 86 MET A CA 1
ATOM 662 C C . MET A 1 86 ? -6.647 7.088 5.881 1.00 79.50 86 MET A C 1
ATOM 664 O O . MET A 1 86 ? -6.827 7.361 4.695 1.00 79.50 86 MET A O 1
ATOM 668 N N . ILE A 1 87 ? -5.482 7.314 6.492 1.00 82.62 87 ILE A N 1
ATOM 669 C CA . ILE A 1 87 ? -4.325 7.904 5.806 1.00 82.62 87 ILE A CA 1
ATOM 670 C C . ILE A 1 87 ? -3.826 6.962 4.703 1.00 82.62 87 ILE A C 1
ATOM 672 O O . ILE A 1 87 ? -3.628 7.397 3.568 1.00 82.62 87 ILE A O 1
ATOM 676 N N . GLY A 1 88 ? -3.698 5.664 4.999 1.00 79.56 88 GLY A N 1
ATOM 677 C CA . GLY A 1 88 ? -3.274 4.664 4.015 1.00 79.56 88 GLY A CA 1
ATOM 678 C C . GLY A 1 88 ? -4.213 4.578 2.807 1.00 79.56 88 GLY A C 1
ATOM 679 O O . GLY A 1 88 ? -3.761 4.578 1.662 1.00 79.56 88 GLY A O 1
ATOM 680 N N . SER A 1 89 ? -5.528 4.592 3.038 1.00 79.06 89 SER A N 1
ATOM 681 C CA . SER A 1 89 ? -6.516 4.551 1.950 1.00 79.06 89 SER A CA 1
ATOM 682 C C . SER A 1 89 ? -6.574 5.852 1.131 1.00 79.06 89 SER A C 1
ATOM 684 O O . SER A 1 89 ? -6.785 5.799 -0.084 1.00 79.06 89 SER A O 1
ATOM 686 N N . LEU A 1 90 ? -6.293 7.012 1.737 1.00 83.56 90 LEU A N 1
ATOM 687 C CA . LEU A 1 90 ? -6.101 8.279 1.018 1.00 83.56 90 LEU A CA 1
ATOM 688 C C . LEU A 1 90 ? -4.886 8.237 0.082 1.00 83.56 90 LEU A C 1
ATOM 690 O O . LEU A 1 90 ? -5.008 8.600 -1.090 1.00 83.56 90 LEU A O 1
ATOM 694 N N . ILE A 1 91 ? -3.739 7.759 0.572 1.00 83.56 91 ILE A N 1
ATOM 695 C CA . ILE A 1 91 ? -2.505 7.638 -0.221 1.00 83.56 91 ILE A CA 1
ATOM 696 C C . ILE A 1 91 ? -2.719 6.695 -1.410 1.00 83.56 91 ILE A C 1
ATOM 698 O O . ILE A 1 91 ? -2.332 7.021 -2.536 1.00 83.56 91 ILE A O 1
ATOM 702 N N . PHE A 1 92 ? -3.385 5.559 -1.183 1.00 80.00 92 PHE A N 1
ATOM 703 C CA . PHE A 1 92 ? -3.691 4.597 -2.243 1.00 80.00 92 PHE A CA 1
ATOM 704 C C . PHE A 1 92 ? -4.571 5.215 -3.340 1.00 80.00 92 PHE A C 1
ATOM 706 O O . PHE A 1 92 ? -4.277 5.097 -4.531 1.00 80.00 92 PHE A O 1
ATOM 713 N N . ARG A 1 93 ? -5.612 5.962 -2.949 1.00 80.38 93 ARG A N 1
ATOM 714 C CA . ARG A 1 93 ? -6.491 6.669 -3.892 1.00 80.38 93 ARG A CA 1
ATOM 715 C C . ARG A 1 93 ? -5.750 7.739 -4.701 1.00 80.38 93 ARG A C 1
ATOM 717 O O . ARG A 1 93 ? -6.055 7.931 -5.878 1.00 80.38 93 ARG A O 1
ATOM 724 N N . ILE A 1 94 ? -4.807 8.449 -4.083 1.00 84.75 94 ILE A N 1
ATOM 725 C CA . ILE A 1 94 ? -4.007 9.484 -4.755 1.00 84.75 94 ILE A CA 1
ATOM 726 C C . ILE A 1 94 ? -3.096 8.859 -5.817 1.00 84.75 94 ILE A C 1
ATOM 728 O O . ILE A 1 94 ? -3.050 9.368 -6.937 1.00 84.75 94 ILE A O 1
ATOM 732 N N . ASN A 1 95 ? -2.445 7.735 -5.500 1.00 75.12 95 ASN A N 1
ATOM 733 C CA . ASN A 1 95 ? -1.586 7.013 -6.444 1.00 75.12 95 ASN A CA 1
ATOM 734 C C . ASN A 1 95 ? -2.332 6.638 -7.734 1.00 75.12 95 ASN A C 1
ATOM 736 O O . ASN A 1 95 ? -1.879 6.951 -8.833 1.00 75.12 95 ASN A O 1
ATOM 740 N N . LEU A 1 96 ? -3.528 6.056 -7.602 1.00 69.31 96 LEU A N 1
ATOM 741 C CA . LEU A 1 96 ? -4.343 5.647 -8.750 1.00 69.31 96 LEU A CA 1
ATOM 742 C C . LEU A 1 96 ? -4.718 6.833 -9.660 1.00 69.31 96 LEU A C 1
ATOM 744 O O . LEU A 1 96 ? -4.790 6.706 -10.881 1.00 69.31 96 LEU A O 1
ATOM 748 N N . LYS A 1 97 ? -4.958 8.007 -9.066 1.00 70.31 97 LYS A N 1
ATOM 749 C CA . LYS A 1 97 ? -5.370 9.207 -9.803 1.00 70.31 97 LYS A CA 1
ATOM 750 C C . LYS A 1 97 ? -4.216 9.863 -10.564 1.00 70.31 97 LYS A C 1
ATOM 752 O O . LYS A 1 97 ? -4.455 10.451 -11.613 1.00 70.31 97 LYS A O 1
ATOM 757 N N . ILE A 1 98 ? -2.995 9.775 -10.040 1.00 72.62 98 ILE A N 1
ATOM 758 C CA . ILE A 1 98 ? -1.783 10.243 -10.726 1.00 72.62 98 ILE A CA 1
ATOM 759 C C . ILE A 1 98 ? -1.491 9.385 -11.957 1.00 72.62 98 ILE A C 1
ATOM 761 O O . ILE A 1 98 ? -1.196 9.937 -13.010 1.00 72.62 98 ILE A O 1
ATOM 765 N N . PHE A 1 99 ? -1.657 8.065 -11.854 1.00 59.06 99 PHE A N 1
ATOM 766 C CA . PHE A 1 99 ? -1.428 7.156 -12.977 1.00 59.06 99 PHE A CA 1
ATOM 767 C C . PHE A 1 99 ? -2.412 7.375 -14.137 1.00 59.06 99 PHE A C 1
ATOM 769 O O . PHE A 1 99 ? -2.006 7.357 -15.284 1.00 59.06 99 PHE A O 1
ATOM 776 N N . ASN A 1 100 ? -3.688 7.664 -13.855 1.00 60.06 100 ASN A N 1
ATOM 777 C CA . ASN A 1 100 ? -4.698 7.925 -14.896 1.00 60.06 100 ASN A CA 1
ATOM 778 C C . ASN A 1 100 ? -4.561 9.314 -15.566 1.00 60.06 100 ASN A C 1
ATOM 780 O O . ASN A 1 100 ? -5.396 9.702 -16.377 1.00 60.06 100 ASN A O 1
ATOM 784 N N . LYS A 1 101 ? -3.571 10.121 -15.167 1.00 50.00 101 LYS A N 1
ATOM 785 C CA . LYS A 1 101 ? -3.321 11.455 -15.734 1.00 50.00 101 LYS A CA 1
ATOM 786 C C . LYS A 1 101 ? -2.000 11.534 -16.516 1.00 50.00 101 LYS A C 1
ATOM 788 O O . LYS A 1 101 ? -1.697 12.599 -17.050 1.00 50.00 101 LYS A O 1
ATOM 793 N N . LEU A 1 102 ? -1.237 10.443 -16.555 1.00 48.62 102 LEU A N 1
ATOM 794 C CA . LEU A 1 102 ? -0.043 10.250 -17.381 1.00 48.62 102 LEU A CA 1
ATOM 795 C C . LEU A 1 102 ? -0.420 9.436 -18.621 1.00 48.62 102 LEU A C 1
ATOM 797 O O . LEU A 1 102 ? 0.150 9.741 -19.687 1.00 48.62 102 LEU A O 1
#

Sequence (102 aa):
MLYFNDKTKGILSVIGGFLIHLILGTFYTLGNVNTYLTSYIRVHVDPTVTYASSIWINAAFLLGQGSLMMVGGILENKIGPRFTCMIGSLIFRINLKIFNKL

pLDDT: mean 75.49, std 9.56, range [42.69, 90.38]